Protein AF-A0A9E0VSE4-F1 (afdb_monomer_lite)

Sequence (169 aa):
TTTLLIGLISLAAGLIVGFVLARNLHPQARERKDLEDQLQKSQDQIKDYQQEVTEHFTKTSELINNLSHSYRDVHEHLATSAMRLTNPEISRQLIDAGFGRHENNSNLISGDTPEPPKDYAPKVPGGILSEEYGLNDETQTLDTAHLKVANDATEDTNDDEEDPTLKVS

pLDDT: mean 74.92, std 18.53, range [32.84, 97.0]

Structure (mmCIF, N/CA/C/O backbone):
data_AF-A0A9E0VSE4-F1
#
_entry.id   AF-A0A9E0VSE4-F1
#
loop_
_atom_site.group_PDB
_atom_site.id
_atom_site.type_symbol
_atom_site.label_atom_id
_atom_site.label_alt_id
_atom_site.label_comp_id
_atom_site.label_asym_id
_atom_site.label_entity_id
_atom_site.label_seq_id
_atom_site.pdbx_PDB_ins_code
_atom_site.Cartn_x
_atom_site.Cartn_y
_atom_site.Cartn_z
_atom_site.occupancy
_atom_site.B_iso_or_equiv
_atom_site.auth_seq_id
_atom_site.auth_comp_id
_atom_site.auth_asym_id
_atom_site.auth_atom_id
_atom_site.pdbx_PDB_model_num
ATOM 1 N N . THR A 1 1 ? 33.167 -10.230 -68.338 1.00 77.94 1 THR A N 1
ATOM 2 C CA . THR A 1 1 ? 34.086 -9.831 -67.246 1.00 77.94 1 THR A CA 1
ATOM 3 C C . THR A 1 1 ? 33.612 -8.568 -66.540 1.00 77.94 1 THR A C 1
ATOM 5 O O . THR A 1 1 ? 33.608 -8.549 -65.319 1.00 77.94 1 THR A O 1
ATOM 8 N N . THR A 1 2 ? 33.133 -7.551 -67.263 1.00 87.50 2 THR A N 1
ATOM 9 C CA . THR A 1 2 ? 32.565 -6.305 -66.700 1.00 87.50 2 THR A CA 1
ATOM 10 C C . THR A 1 2 ? 31.343 -6.518 -65.799 1.00 87.50 2 THR A C 1
ATOM 12 O O . THR A 1 2 ? 31.261 -5.927 -64.729 1.00 87.50 2 THR A O 1
ATOM 15 N N . THR A 1 3 ? 30.429 -7.417 -66.172 1.00 90.69 3 THR A N 1
ATOM 16 C CA . THR A 1 3 ? 29.247 -7.770 -65.362 1.00 90.69 3 THR A CA 1
ATOM 17 C C . THR A 1 3 ? 29.608 -8.389 -64.009 1.00 90.69 3 THR A C 1
ATOM 19 O O . THR A 1 3 ? 28.948 -8.111 -63.012 1.00 90.69 3 THR A O 1
ATOM 22 N N . LEU A 1 4 ? 30.692 -9.170 -63.953 1.00 89.25 4 LEU A N 1
ATOM 23 C CA . LEU A 1 4 ? 31.192 -9.782 -62.720 1.00 89.25 4 LEU A CA 1
ATOM 24 C C . LEU A 1 4 ? 31.792 -8.731 -61.773 1.00 89.25 4 LEU A C 1
ATOM 26 O O . LEU A 1 4 ? 31.556 -8.791 -60.570 1.00 89.25 4 LEU A O 1
ATOM 30 N N . LEU A 1 5 ? 32.490 -7.726 -62.315 1.00 90.62 5 LEU A N 1
ATOM 31 C CA . LEU A 1 5 ? 32.984 -6.580 -61.541 1.00 90.62 5 LEU A CA 1
ATOM 32 C C . LEU A 1 5 ? 31.843 -5.736 -60.959 1.00 90.62 5 LEU A C 1
ATOM 34 O O . LEU A 1 5 ? 31.884 -5.385 -59.784 1.00 90.62 5 LEU A O 1
ATOM 38 N N . ILE A 1 6 ? 30.807 -5.447 -61.752 1.00 92.81 6 ILE A N 1
ATOM 39 C CA . ILE A 1 6 ? 29.638 -4.674 -61.298 1.00 92.81 6 ILE A CA 1
ATOM 40 C C . ILE A 1 6 ? 28.896 -5.420 -60.181 1.00 92.81 6 ILE A C 1
ATOM 42 O O . ILE A 1 6 ? 28.555 -4.819 -59.163 1.00 92.81 6 ILE A O 1
ATOM 46 N N . GLY A 1 7 ? 28.713 -6.737 -60.332 1.00 93.06 7 GLY A N 1
ATOM 47 C CA . GLY A 1 7 ? 28.138 -7.581 -59.285 1.00 93.06 7 GLY A CA 1
ATOM 48 C C . GLY A 1 7 ? 28.945 -7.512 -57.987 1.00 93.06 7 GLY A C 1
ATOM 49 O O . GLY A 1 7 ? 28.376 -7.263 -56.927 1.00 93.06 7 GLY A O 1
ATOM 50 N N . LEU A 1 8 ? 30.274 -7.624 -58.071 1.00 94.06 8 LEU A N 1
ATOM 51 C CA . LEU A 1 8 ? 31.158 -7.560 -56.905 1.00 94.06 8 LEU A CA 1
ATOM 52 C C . LEU A 1 8 ? 31.087 -6.203 -56.180 1.00 94.06 8 LEU A C 1
ATOM 54 O O . LEU A 1 8 ? 31.038 -6.162 -54.952 1.00 94.06 8 LEU A O 1
ATOM 58 N N . ILE A 1 9 ? 31.027 -5.099 -56.931 1.00 94.19 9 ILE A N 1
ATOM 59 C CA . ILE A 1 9 ? 30.918 -3.742 -56.372 1.00 94.19 9 ILE A CA 1
ATOM 60 C C . ILE A 1 9 ? 29.555 -3.534 -55.704 1.00 94.19 9 ILE A C 1
ATOM 62 O O . ILE A 1 9 ? 29.491 -3.009 -54.594 1.00 94.19 9 ILE A O 1
ATOM 66 N N . SER A 1 10 ? 28.466 -3.982 -56.337 1.00 93.88 10 SER A N 1
ATOM 67 C CA . SER A 1 10 ? 27.122 -3.892 -55.753 1.00 93.88 10 SER A CA 1
ATOM 68 C C . SER A 1 10 ? 26.980 -4.726 -54.476 1.00 93.88 10 SER A C 1
ATOM 70 O O . SER A 1 10 ? 26.355 -4.272 -53.520 1.00 93.88 10 SER A O 1
ATOM 72 N N . LEU A 1 11 ? 27.621 -5.900 -54.418 1.00 94.88 11 LEU A N 1
ATOM 73 C CA . LEU A 1 11 ? 27.654 -6.751 -53.231 1.00 94.88 11 LEU A CA 1
ATOM 74 C C . LEU A 1 11 ? 28.414 -6.070 -52.089 1.00 94.88 11 LEU A C 1
ATOM 76 O O . LEU A 1 11 ? 27.926 -6.030 -50.962 1.00 94.88 11 LEU A O 1
ATOM 80 N N . ALA A 1 12 ? 29.585 -5.498 -52.383 1.00 95.50 12 ALA A N 1
ATOM 81 C CA . ALA A 1 12 ? 30.370 -4.763 -51.398 1.00 95.50 12 ALA A CA 1
ATOM 82 C C . ALA A 1 12 ? 29.600 -3.545 -50.863 1.00 95.50 12 ALA A C 1
ATOM 84 O O . ALA A 1 12 ? 29.504 -3.360 -49.651 1.00 95.50 12 ALA A O 1
ATOM 85 N N . ALA A 1 13 ? 28.984 -2.757 -51.749 1.00 95.50 13 ALA A N 1
ATOM 86 C CA . ALA A 1 13 ? 28.160 -1.615 -51.362 1.00 95.50 13 ALA A CA 1
ATOM 87 C C . ALA A 1 13 ? 26.939 -2.044 -50.528 1.00 95.50 13 ALA A C 1
ATOM 89 O O . ALA A 1 13 ? 26.662 -1.445 -49.490 1.00 95.50 13 ALA A O 1
ATOM 90 N N . GLY A 1 14 ? 26.251 -3.115 -50.930 1.00 96.00 14 GLY A N 1
ATOM 91 C CA . GLY A 1 14 ? 25.111 -3.670 -50.202 1.00 96.00 14 GLY A CA 1
ATOM 92 C C . GLY A 1 14 ? 25.479 -4.174 -48.806 1.00 96.00 14 GLY A C 1
ATOM 93 O O . GLY A 1 14 ? 24.738 -3.921 -47.861 1.00 96.00 14 GLY A O 1
ATOM 94 N N . LEU A 1 15 ? 26.639 -4.820 -48.644 1.00 95.81 15 LEU A N 1
ATOM 95 C CA . LEU A 1 15 ? 27.131 -5.255 -47.332 1.00 95.81 15 LEU A CA 1
ATOM 96 C C . LEU A 1 15 ? 27.475 -4.077 -46.423 1.00 95.81 15 LEU A C 1
ATOM 98 O O . LEU A 1 15 ? 27.139 -4.113 -45.243 1.00 95.81 15 LEU A O 1
ATOM 102 N N . ILE A 1 16 ? 28.100 -3.026 -46.957 1.00 95.50 16 ILE A N 1
ATOM 103 C CA . ILE A 1 16 ? 28.427 -1.824 -46.180 1.00 95.50 16 ILE A CA 1
ATOM 104 C C . ILE A 1 16 ? 27.141 -1.147 -45.700 1.00 95.50 16 ILE A C 1
ATOM 106 O O . ILE A 1 16 ? 26.986 -0.890 -44.507 1.00 95.50 16 ILE A O 1
ATOM 110 N N . VAL A 1 17 ? 26.191 -0.910 -46.607 1.00 95.19 17 VAL A N 1
ATOM 111 C CA . VAL A 1 17 ? 24.906 -0.280 -46.271 1.00 95.19 17 VAL A CA 1
ATOM 112 C C . VAL A 1 17 ? 24.113 -1.159 -45.302 1.00 95.19 17 VAL A C 1
ATOM 114 O O . VAL A 1 17 ? 23.656 -0.677 -44.268 1.00 95.19 17 VAL A O 1
ATOM 117 N N . GLY A 1 18 ? 24.008 -2.460 -45.578 1.00 94.12 18 GLY A N 1
ATOM 118 C CA . GLY A 1 18 ? 23.321 -3.416 -44.712 1.00 94.12 18 GLY A CA 1
ATOM 119 C C . GLY A 1 18 ? 23.924 -3.483 -43.308 1.00 94.12 18 GLY A C 1
ATOM 120 O O . GLY A 1 18 ? 23.184 -3.481 -42.326 1.00 94.12 18 GLY A O 1
ATOM 121 N N . PHE A 1 19 ? 25.254 -3.463 -43.191 1.00 93.94 19 PHE A N 1
ATOM 122 C CA . PHE A 1 19 ? 25.946 -3.458 -41.902 1.00 93.94 19 PHE A CA 1
ATOM 123 C C . PHE A 1 19 ? 25.704 -2.163 -41.117 1.00 93.94 19 PHE A C 1
ATOM 125 O O . PHE A 1 19 ? 25.434 -2.216 -39.918 1.00 93.94 19 PHE A O 1
ATOM 132 N N . VAL A 1 20 ? 25.740 -1.002 -41.781 1.00 92.75 20 VAL A N 1
ATOM 133 C CA . VAL A 1 20 ? 25.471 0.300 -41.145 1.00 92.75 20 VAL A CA 1
ATOM 134 C C . VAL A 1 20 ? 24.027 0.390 -40.643 1.00 92.75 20 VAL A C 1
ATOM 136 O O . VAL A 1 20 ? 23.799 0.861 -39.526 1.00 92.75 20 VAL A O 1
ATOM 139 N N . LEU A 1 21 ? 23.053 -0.097 -41.421 1.00 90.69 21 LEU A N 1
ATOM 140 C CA . LEU A 1 21 ? 21.653 -0.155 -40.991 1.00 90.69 21 LEU A CA 1
ATOM 141 C C . LEU A 1 21 ? 21.472 -1.134 -39.821 1.00 90.69 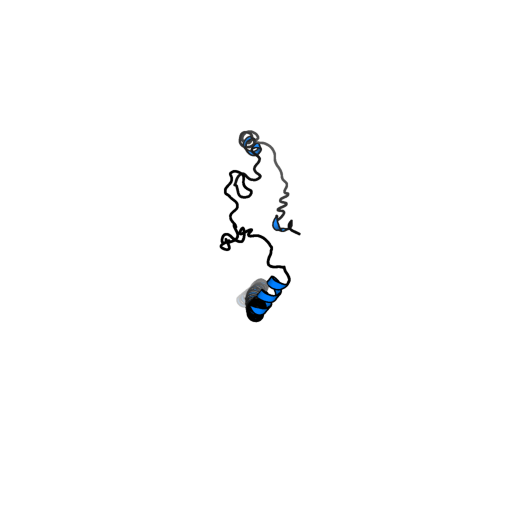21 LEU A C 1
ATOM 143 O O . LEU A 1 21 ? 20.883 -0.770 -38.807 1.00 90.69 21 LEU A O 1
ATOM 147 N N . ALA A 1 22 ? 22.031 -2.344 -39.908 1.00 87.31 22 ALA A N 1
ATOM 148 C CA . ALA A 1 22 ? 21.933 -3.340 -38.839 1.00 87.31 22 ALA A CA 1
ATOM 149 C C . ALA A 1 22 ? 22.560 -2.846 -37.523 1.00 87.31 22 ALA A C 1
ATOM 151 O O . ALA A 1 22 ? 22.008 -3.065 -36.443 1.00 87.31 22 ALA A O 1
ATOM 152 N N . ARG A 1 23 ? 23.688 -2.128 -37.606 1.00 85.06 23 ARG A N 1
ATOM 153 C CA . ARG A 1 23 ? 24.353 -1.524 -36.447 1.00 85.06 23 ARG A CA 1
ATOM 154 C C . ARG A 1 23 ? 23.490 -0.450 -35.780 1.00 85.06 23 ARG A C 1
ATOM 156 O O . ARG A 1 23 ? 23.489 -0.391 -34.553 1.00 85.06 23 ARG A O 1
ATOM 163 N N . ASN A 1 24 ? 22.767 0.353 -36.565 1.00 80.94 24 ASN A N 1
ATOM 164 C CA . ASN A 1 24 ? 21.873 1.402 -36.063 1.00 80.94 24 ASN A CA 1
ATOM 165 C C . ASN A 1 24 ? 20.545 0.868 -35.503 1.00 80.94 24 ASN A C 1
ATOM 167 O O . ASN A 1 24 ? 19.998 1.478 -34.594 1.00 80.94 24 ASN A O 1
ATOM 171 N N . LEU A 1 25 ? 20.036 -0.272 -35.984 1.00 79.50 25 LEU A N 1
ATOM 172 C CA . LEU A 1 25 ? 18.808 -0.882 -35.446 1.00 79.50 25 LEU A CA 1
ATOM 173 C C . LEU A 1 25 ? 19.044 -1.692 -34.157 1.00 79.50 25 LEU A C 1
ATOM 175 O O . LEU A 1 25 ? 18.128 -1.877 -33.360 1.00 79.50 25 LEU A O 1
ATOM 179 N N . HIS A 1 26 ? 20.267 -2.169 -33.916 1.00 75.81 26 HIS A N 1
ATOM 180 C CA . HIS A 1 26 ? 20.612 -2.920 -32.706 1.00 75.81 26 HIS A CA 1
ATOM 181 C C . HIS A 1 26 ? 20.356 -2.184 -31.363 1.00 75.81 26 HIS A C 1
ATOM 183 O O . HIS A 1 26 ? 19.905 -2.844 -30.425 1.00 75.81 26 HIS A O 1
ATOM 189 N N . PRO A 1 27 ? 20.605 -0.863 -31.208 1.00 72.19 27 PRO A N 1
ATOM 190 C CA . PRO A 1 27 ? 20.249 -0.139 -29.981 1.00 72.19 27 PRO A CA 1
ATOM 191 C C . PRO A 1 27 ? 18.734 -0.058 -29.727 1.00 72.19 27 PRO A C 1
ATOM 193 O O . PRO A 1 27 ? 18.325 -0.157 -28.575 1.00 72.19 27 PRO A O 1
ATOM 196 N N . GLN A 1 28 ? 17.891 -0.007 -30.766 1.00 69.25 28 GLN A N 1
ATOM 197 C CA . GLN A 1 28 ? 16.426 0.024 -30.602 1.00 69.25 28 GLN A CA 1
ATOM 198 C C . GLN A 1 28 ? 15.864 -1.235 -29.924 1.00 69.25 28 GLN A C 1
ATOM 200 O O . GLN A 1 28 ? 14.857 -1.171 -29.221 1.00 69.25 28 GLN A O 1
ATOM 205 N N . ALA A 1 29 ? 16.504 -2.392 -30.112 1.00 69.50 29 ALA A N 1
ATOM 206 C CA . ALA A 1 29 ? 16.102 -3.621 -29.430 1.00 69.50 29 ALA A CA 1
ATOM 207 C C . ALA A 1 29 ? 16.402 -3.581 -27.920 1.00 69.50 29 ALA A C 1
ATOM 209 O O . ALA A 1 29 ? 15.706 -4.233 -27.146 1.00 69.50 29 ALA A O 1
ATOM 210 N N . ARG A 1 30 ? 17.416 -2.812 -27.497 1.00 73.50 30 ARG A N 1
ATOM 211 C CA . ARG A 1 30 ? 17.740 -2.609 -26.077 1.00 73.50 30 ARG A CA 1
ATOM 212 C C . ARG A 1 30 ? 16.746 -1.662 -25.419 1.00 73.50 30 ARG A C 1
ATOM 214 O O . ARG A 1 30 ? 16.204 -2.012 -24.385 1.00 73.50 30 ARG A O 1
ATOM 221 N N . GLU A 1 31 ? 16.423 -0.548 -26.072 1.00 78.06 31 GLU A N 1
ATOM 222 C CA . GLU A 1 31 ? 15.431 0.409 -25.559 1.00 78.06 31 GLU A CA 1
ATOM 223 C C . GLU A 1 31 ? 14.048 -0.226 -25.369 1.00 78.06 31 GLU A C 1
ATOM 225 O O . GLU A 1 31 ? 13.380 0.019 -24.369 1.00 78.06 31 GLU A O 1
ATOM 230 N N . ARG A 1 32 ? 13.619 -1.092 -26.298 1.00 78.00 32 ARG A N 1
ATOM 231 C CA . ARG A 1 32 ? 12.357 -1.832 -26.144 1.00 78.00 32 ARG A CA 1
ATOM 232 C C . ARG A 1 32 ? 12.377 -2.778 -24.950 1.00 78.00 32 ARG A C 1
ATOM 234 O O . ARG A 1 32 ? 11.368 -2.879 -24.262 1.00 78.00 32 ARG A O 1
ATOM 241 N N . LYS A 1 33 ? 13.511 -3.436 -24.708 1.00 81.69 33 LYS A N 1
ATOM 242 C CA . LYS A 1 33 ? 13.683 -4.319 -23.556 1.00 81.69 33 LYS A CA 1
ATOM 243 C C . LYS A 1 33 ? 13.675 -3.531 -22.246 1.00 81.69 33 LYS A C 1
ATOM 245 O O . LYS A 1 33 ? 12.991 -3.931 -21.319 1.00 81.69 33 LYS A O 1
ATOM 250 N N . ASP A 1 34 ? 14.352 -2.386 -22.196 1.00 82.19 34 ASP A N 1
ATOM 251 C CA . ASP A 1 34 ? 14.349 -1.522 -21.011 1.00 82.19 34 ASP A CA 1
ATOM 252 C C . ASP A 1 34 ? 12.944 -0.973 -20.718 1.00 82.19 34 ASP A C 1
ATOM 254 O O . ASP A 1 34 ? 12.570 -0.794 -19.560 1.00 82.19 34 ASP A O 1
ATOM 258 N N . LEU A 1 35 ? 12.145 -0.696 -21.753 1.00 83.88 35 LEU A N 1
ATOM 259 C CA . LEU A 1 35 ? 10.760 -0.253 -21.591 1.00 83.88 35 LEU A CA 1
ATOM 260 C C . LEU A 1 35 ? 9.840 -1.388 -21.108 1.00 83.88 35 LEU A C 1
ATOM 262 O O . LEU A 1 35 ? 8.980 -1.162 -20.259 1.00 83.88 35 LEU A O 1
ATOM 266 N N . GLU A 1 36 ? 10.039 -2.606 -21.616 1.00 84.50 36 GLU A N 1
ATOM 267 C CA . GLU A 1 36 ? 9.352 -3.816 -21.150 1.00 84.50 36 GLU A CA 1
ATOM 268 C C . GLU A 1 36 ? 9.707 -4.132 -19.688 1.00 84.50 36 GLU A C 1
ATOM 270 O O . GLU A 1 36 ? 8.810 -4.338 -18.870 1.00 84.50 36 GLU A O 1
ATOM 275 N N . ASP A 1 37 ? 10.990 -4.048 -19.328 1.00 89.06 37 ASP A N 1
ATOM 276 C CA . ASP A 1 37 ? 11.478 -4.242 -17.959 1.00 89.06 37 ASP A CA 1
ATOM 277 C C . ASP A 1 37 ? 10.905 -3.177 -17.003 1.00 89.06 37 ASP A C 1
ATOM 279 O O . ASP A 1 37 ? 10.525 -3.491 -15.873 1.00 89.06 37 ASP A O 1
ATOM 283 N N . GLN A 1 38 ? 10.785 -1.918 -17.444 1.00 86.62 38 GLN A N 1
ATOM 284 C CA . GLN A 1 38 ? 10.148 -0.852 -16.659 1.00 86.62 38 GLN A CA 1
ATOM 285 C C . GLN A 1 38 ? 8.661 -1.116 -16.416 1.00 86.62 38 GLN A C 1
ATOM 287 O O . GLN A 1 38 ? 8.181 -0.947 -15.292 1.00 86.62 38 GLN A O 1
ATOM 292 N N . LEU A 1 39 ? 7.938 -1.550 -17.451 1.00 90.88 39 LEU A N 1
ATOM 293 C CA . LEU A 1 39 ? 6.522 -1.883 -17.336 1.00 90.88 39 LEU A CA 1
ATOM 294 C C . LEU A 1 39 ? 6.322 -3.059 -16.379 1.00 90.88 39 LEU A C 1
ATOM 296 O O . LEU A 1 39 ? 5.467 -2.997 -15.495 1.00 90.88 39 LEU A O 1
ATOM 300 N N . GLN A 1 40 ? 7.154 -4.093 -16.501 1.00 91.62 40 GLN A N 1
ATOM 301 C CA . GLN A 1 40 ? 7.103 -5.247 -15.617 1.00 91.62 40 GLN A CA 1
ATOM 302 C C . GLN A 1 40 ? 7.427 -4.870 -14.168 1.00 91.62 40 GLN A C 1
ATOM 304 O O . GLN A 1 40 ? 6.683 -5.237 -13.261 1.00 91.62 40 GLN A O 1
ATOM 309 N N . LYS A 1 41 ? 8.458 -4.048 -13.945 1.00 90.69 41 LYS A N 1
ATOM 310 C CA . LYS A 1 41 ? 8.803 -3.546 -12.611 1.00 90.69 41 LYS A CA 1
ATOM 311 C C . LYS A 1 41 ? 7.653 -2.763 -11.974 1.00 90.69 41 LYS A C 1
ATOM 313 O O . LYS A 1 41 ? 7.372 -2.957 -10.797 1.00 90.69 41 LYS A O 1
ATOM 318 N N . SER A 1 42 ? 6.979 -1.901 -12.735 1.00 90.19 42 SER A N 1
ATOM 319 C CA . SER A 1 42 ? 5.817 -1.155 -12.235 1.00 90.19 42 SER A CA 1
ATOM 320 C C . SER A 1 42 ? 4.648 -2.083 -11.898 1.00 90.19 42 SER A C 1
ATOM 322 O O . SER A 1 42 ? 4.015 -1.939 -10.852 1.00 90.19 42 SER A O 1
ATOM 324 N N . GLN A 1 43 ? 4.391 -3.080 -12.746 1.00 91.44 43 GLN A N 1
ATOM 325 C CA . GLN A 1 43 ? 3.356 -4.078 -12.498 1.00 91.44 43 GLN A CA 1
ATOM 326 C C . GLN A 1 43 ? 3.627 -4.863 -11.208 1.00 91.44 43 GLN A C 1
ATOM 328 O O . GLN A 1 43 ? 2.696 -5.120 -10.446 1.00 91.44 43 GLN A O 1
ATOM 333 N N . ASP A 1 44 ? 4.882 -5.231 -10.961 1.00 93.19 44 ASP A N 1
ATOM 334 C CA . ASP A 1 44 ? 5.274 -5.975 -9.767 1.00 93.19 44 ASP A CA 1
ATOM 335 C C . ASP A 1 44 ? 5.189 -5.105 -8.506 1.00 93.19 44 ASP A C 1
ATOM 337 O O . ASP A 1 44 ? 4.622 -5.549 -7.514 1.00 93.19 44 ASP A O 1
ATOM 341 N N . GLN A 1 45 ? 5.572 -3.825 -8.575 1.00 92.75 45 GLN A N 1
ATOM 342 C CA . GLN A 1 45 ? 5.367 -2.871 -7.473 1.00 92.75 45 GLN A CA 1
ATOM 343 C C . GLN A 1 45 ? 3.894 -2.743 -7.063 1.00 92.75 45 GLN A C 1
ATOM 345 O O . GLN A 1 45 ? 3.583 -2.667 -5.876 1.00 92.75 45 GLN A O 1
ATOM 350 N N . ILE A 1 46 ? 2.972 -2.733 -8.032 1.00 94.50 46 ILE A N 1
ATOM 351 C CA . ILE A 1 46 ? 1.533 -2.682 -7.742 1.00 94.50 46 ILE A CA 1
ATOM 352 C C . ILE A 1 46 ? 1.079 -3.958 -7.026 1.00 94.50 46 ILE A C 1
ATOM 354 O O . ILE A 1 46 ? 0.279 -3.876 -6.095 1.00 94.50 46 ILE A O 1
ATOM 358 N N . LYS A 1 47 ? 1.572 -5.130 -7.441 1.00 94.00 47 LYS A N 1
ATOM 359 C CA . LYS A 1 47 ? 1.234 -6.401 -6.781 1.00 94.00 47 LYS A CA 1
ATOM 360 C C . LYS A 1 47 ? 1.772 -6.445 -5.355 1.00 94.00 47 LYS A C 1
ATOM 362 O O . LYS A 1 47 ? 1.028 -6.821 -4.454 1.00 94.00 47 LYS A O 1
ATOM 367 N N . ASP A 1 48 ? 3.017 -6.026 -5.155 1.00 94.62 48 ASP A N 1
ATOM 368 C CA . ASP A 1 48 ? 3.648 -5.985 -3.836 1.00 94.62 48 ASP A CA 1
ATOM 369 C C . ASP A 1 48 ? 2.868 -5.061 -2.896 1.00 94.62 48 ASP A C 1
ATOM 371 O O . ASP A 1 48 ? 2.507 -5.460 -1.790 1.00 94.62 48 ASP A O 1
ATOM 375 N N . TYR A 1 49 ? 2.493 -3.870 -3.374 1.00 94.62 49 TYR A N 1
ATOM 376 C CA . TYR A 1 49 ? 1.652 -2.943 -2.620 1.00 94.62 49 TYR A CA 1
ATOM 377 C C . TYR A 1 49 ? 0.281 -3.546 -2.273 1.00 94.62 49 TYR A C 1
ATOM 379 O O . TYR A 1 49 ? -0.179 -3.455 -1.136 1.00 94.62 49 TYR A O 1
ATOM 387 N N . GLN A 1 50 ? -0.381 -4.204 -3.231 1.00 95.00 50 GLN A N 1
ATOM 388 C CA . GLN A 1 50 ? -1.661 -4.879 -2.983 1.00 95.00 50 GLN A CA 1
ATOM 389 C C . GLN A 1 50 ? -1.536 -5.985 -1.925 1.00 95.00 50 GLN A C 1
ATOM 391 O O . GLN A 1 50 ? -2.437 -6.154 -1.095 1.00 95.00 50 GLN A O 1
ATOM 396 N N . GLN A 1 51 ? -0.427 -6.725 -1.933 1.00 95.25 51 GLN A N 1
ATOM 397 C CA . GLN A 1 51 ? -0.142 -7.750 -0.936 1.00 95.25 51 GLN A CA 1
ATOM 398 C C . GLN A 1 51 ? 0.096 -7.134 0.447 1.00 95.25 51 GLN A C 1
ATOM 400 O O . GLN A 1 51 ? -0.520 -7.580 1.415 1.00 95.25 51 GLN A O 1
ATOM 405 N N . GLU A 1 52 ? 0.917 -6.087 0.538 1.00 95.56 52 GLU A N 1
ATOM 406 C CA . GLU A 1 52 ? 1.208 -5.379 1.789 1.00 95.56 52 GLU A CA 1
ATOM 407 C C . GLU A 1 52 ? -0.067 -4.806 2.424 1.00 95.56 52 GLU A C 1
ATOM 409 O O . GLU A 1 52 ? -0.320 -4.998 3.615 1.00 95.56 52 GLU A O 1
ATOM 414 N N . VAL A 1 53 ? -0.930 -4.178 1.619 1.00 96.31 53 VAL A N 1
ATOM 415 C CA . VAL A 1 53 ? -2.228 -3.667 2.080 1.00 96.31 53 VAL A CA 1
ATOM 416 C C . VAL A 1 53 ? -3.100 -4.804 2.615 1.00 96.31 53 VAL A C 1
ATOM 418 O O . VAL A 1 53 ? -3.696 -4.679 3.686 1.00 96.31 53 VAL A O 1
ATOM 421 N N . THR A 1 54 ? -3.152 -5.938 1.913 1.00 95.50 54 THR A N 1
ATOM 422 C CA . THR A 1 54 ? -3.937 -7.107 2.342 1.00 95.50 54 THR A CA 1
ATOM 423 C C . THR A 1 54 ? -3.431 -7.672 3.673 1.00 95.50 54 THR A C 1
ATOM 425 O O . THR A 1 54 ? -4.229 -8.000 4.558 1.00 95.50 54 THR A O 1
ATOM 428 N N . GLU A 1 55 ? -2.114 -7.746 3.855 1.00 96.44 55 GLU A N 1
ATOM 429 C CA . GLU A 1 55 ? -1.493 -8.181 5.107 1.00 96.44 55 GLU A CA 1
ATOM 430 C C . GLU A 1 55 ? -1.809 -7.209 6.254 1.00 96.44 55 GLU A C 1
ATOM 432 O O . GLU A 1 55 ? -2.254 -7.634 7.327 1.00 96.44 55 GLU A O 1
ATOM 437 N N . HIS A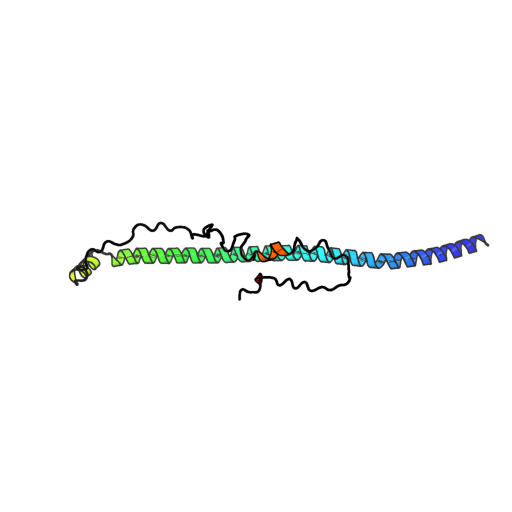 1 56 ? -1.691 -5.899 6.010 1.00 96.75 56 HIS A N 1
ATOM 438 C CA . HIS A 1 56 ? -2.045 -4.860 6.976 1.00 96.75 56 HIS A CA 1
ATOM 439 C C . HIS A 1 56 ? -3.514 -4.929 7.400 1.00 96.75 56 HIS A C 1
ATOM 441 O O . HIS A 1 56 ? -3.808 -4.841 8.596 1.00 96.75 56 HIS A O 1
ATOM 447 N N . PHE A 1 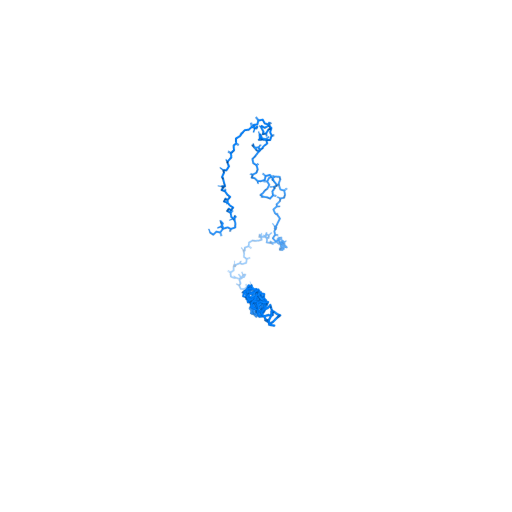57 ? -4.446 -5.124 6.463 1.00 96.62 57 PHE A N 1
ATOM 448 C CA . PHE A 1 57 ? -5.868 -5.273 6.782 1.00 96.62 57 PHE A CA 1
ATOM 449 C C . PHE A 1 57 ? -6.159 -6.556 7.560 1.00 96.62 57 PHE A C 1
ATOM 451 O O . PHE A 1 57 ? -6.977 -6.536 8.483 1.00 96.62 57 PHE A O 1
ATOM 458 N N . THR A 1 58 ? -5.467 -7.651 7.246 1.00 96.50 58 THR A N 1
ATOM 459 C CA . THR A 1 58 ? -5.596 -8.916 7.982 1.00 96.50 58 THR A CA 1
ATOM 460 C C . THR A 1 58 ? -5.156 -8.738 9.433 1.00 96.50 58 THR A C 1
ATOM 462 O O . THR A 1 58 ? -5.926 -9.007 10.357 1.00 96.50 58 THR A O 1
ATOM 465 N N . LYS A 1 59 ? -3.959 -8.180 9.641 1.00 96.50 59 LYS A N 1
ATOM 466 C CA . LYS A 1 59 ? -3.416 -7.894 10.972 1.00 96.50 59 LYS A CA 1
ATOM 467 C C . LYS A 1 59 ? -4.291 -6.907 11.745 1.00 96.50 59 LYS A C 1
ATOM 469 O O . LYS A 1 59 ? -4.584 -7.114 12.918 1.00 96.50 59 LYS A O 1
ATOM 474 N N . THR A 1 60 ? -4.759 -5.849 11.088 1.00 95.69 60 THR A N 1
ATOM 475 C CA . THR A 1 60 ? -5.645 -4.855 11.713 1.00 95.69 60 THR A CA 1
ATOM 476 C C . THR A 1 60 ? -6.975 -5.474 12.136 1.00 95.69 60 THR A C 1
ATOM 478 O O . THR A 1 60 ? -7.448 -5.198 13.235 1.00 95.69 60 THR A O 1
ATOM 481 N N . SER A 1 61 ? -7.550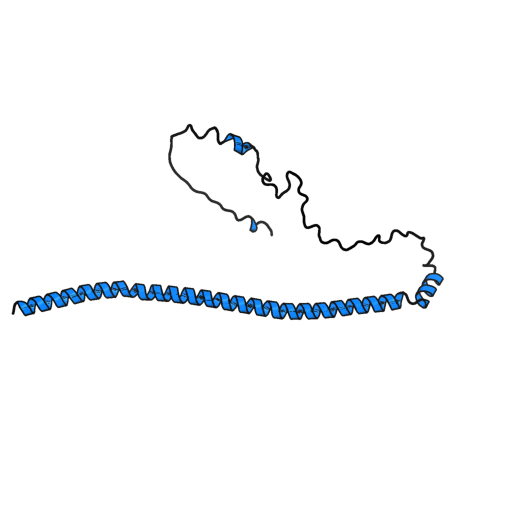 -6.365 11.323 1.00 96.31 61 SER A N 1
ATOM 482 C CA . SER A 1 61 ? -8.783 -7.086 11.667 1.00 96.31 61 SER A CA 1
ATOM 483 C C . SER A 1 61 ? -8.604 -7.967 12.907 1.00 96.31 61 SER A C 1
ATOM 485 O O . SER A 1 61 ? -9.475 -7.996 13.776 1.00 96.31 61 SER A O 1
ATOM 487 N N . GLU A 1 62 ? -7.454 -8.632 13.034 1.00 95.38 62 GLU A N 1
ATOM 488 C CA . GLU A 1 62 ? -7.105 -9.413 14.224 1.00 95.38 62 GLU A CA 1
ATOM 489 C C . GLU A 1 62 ? -6.983 -8.524 15.475 1.00 95.38 62 GLU A C 1
ATOM 491 O O . GLU A 1 62 ? -7.569 -8.822 16.519 1.00 95.38 62 GLU A O 1
ATOM 496 N N . LEU A 1 63 ? -6.287 -7.388 15.365 1.00 97.00 63 LEU A N 1
ATOM 497 C CA . LEU A 1 63 ? -6.152 -6.420 16.458 1.00 97.00 63 LEU A CA 1
ATOM 498 C C . LEU A 1 63 ? -7.509 -5.836 16.879 1.00 97.00 63 LEU A C 1
ATOM 500 O O . LEU A 1 63 ? -7.794 -5.755 18.074 1.00 97.00 63 LEU A O 1
ATOM 504 N N . ILE A 1 64 ? -8.364 -5.468 15.921 1.00 96.44 64 ILE A N 1
ATOM 505 C CA . ILE A 1 64 ? -9.716 -4.957 16.189 1.00 96.44 64 ILE A CA 1
ATOM 506 C C . ILE A 1 64 ? -10.563 -6.016 16.898 1.00 96.44 64 ILE A C 1
ATOM 508 O O . ILE A 1 64 ? -11.306 -5.687 17.824 1.00 96.44 64 ILE A O 1
ATOM 512 N N . ASN A 1 65 ? -10.441 -7.287 16.517 1.00 95.12 65 ASN A N 1
ATOM 513 C CA . ASN A 1 65 ? -11.146 -8.368 17.195 1.00 95.12 65 ASN A CA 1
ATOM 514 C C . ASN A 1 65 ? -10.707 -8.501 18.666 1.00 95.12 65 ASN A C 1
ATOM 516 O O . ASN A 1 65 ? -11.553 -8.571 19.559 1.00 95.12 65 ASN A O 1
ATOM 520 N N . ASN A 1 66 ? -9.398 -8.443 18.931 1.00 95.88 66 ASN A N 1
ATOM 521 C CA . ASN A 1 66 ? -8.854 -8.457 20.294 1.00 95.88 66 ASN A CA 1
ATOM 522 C C . ASN A 1 66 ? -9.309 -7.240 21.118 1.00 95.88 66 ASN A C 1
ATOM 524 O O . ASN A 1 66 ? -9.677 -7.369 22.290 1.00 95.88 66 ASN A O 1
ATOM 528 N N . LEU A 1 67 ? -9.349 -6.058 20.499 1.00 96.06 67 LEU A N 1
ATOM 529 C CA . LEU A 1 67 ? -9.884 -4.850 21.124 1.00 96.06 67 LEU A CA 1
ATOM 530 C C . LEU A 1 67 ? -11.376 -4.997 21.446 1.00 96.06 67 LEU A C 1
ATOM 532 O O . LEU A 1 67 ? -11.803 -4.648 22.543 1.00 96.06 67 LEU A O 1
ATOM 536 N N . SER A 1 68 ? -12.169 -5.544 20.522 1.00 94.88 68 SER A N 1
ATOM 537 C CA . SER A 1 68 ? -13.600 -5.789 20.722 1.00 94.88 68 SER A CA 1
ATOM 538 C C . SER A 1 68 ? -13.855 -6.745 21.889 1.00 94.88 68 SER A C 1
ATOM 540 O O . SER A 1 68 ? -14.789 -6.531 22.662 1.00 94.88 68 SER A O 1
ATOM 542 N N . HIS A 1 69 ? -13.020 -7.776 22.049 1.00 95.50 69 HIS A N 1
ATOM 543 C CA . HIS A 1 69 ? -13.072 -8.661 23.212 1.00 95.50 69 HIS A CA 1
ATOM 544 C C . HIS A 1 69 ? -12.787 -7.891 24.506 1.00 95.50 69 HIS A C 1
ATOM 546 O O . HIS A 1 69 ? -13.603 -7.894 25.422 1.00 95.50 69 HIS A O 1
ATOM 552 N N . SER A 1 70 ? -11.684 -7.142 24.532 1.00 95.38 70 SER A N 1
ATOM 553 C CA . SER A 1 70 ? -11.274 -6.353 25.701 1.00 95.38 70 SER A CA 1
ATOM 554 C C . SER A 1 70 ? -12.328 -5.309 26.094 1.00 95.38 70 SER A C 1
ATOM 556 O O . SER A 1 70 ? -12.585 -5.087 27.273 1.00 95.38 70 SER A O 1
ATOM 558 N N . TYR A 1 71 ? -12.988 -4.689 25.112 1.00 95.75 71 TYR A N 1
ATOM 559 C CA . TYR A 1 71 ? -14.095 -3.761 25.339 1.00 95.75 71 TYR A CA 1
ATOM 560 C C . TYR A 1 71 ? -15.288 -4.440 26.024 1.00 95.75 71 TYR A C 1
ATOM 562 O O . TYR A 1 71 ? -15.842 -3.888 26.977 1.00 95.75 71 TYR A O 1
ATOM 570 N N . ARG A 1 72 ? -15.668 -5.646 25.574 1.00 96.06 72 ARG A N 1
ATOM 571 C CA . ARG A 1 72 ? -16.731 -6.430 26.223 1.00 96.06 72 ARG A CA 1
ATOM 572 C C . ARG A 1 72 ? -16.361 -6.778 27.661 1.00 96.06 72 ARG A C 1
ATOM 574 O O . ARG A 1 72 ? -17.197 -6.592 28.537 1.00 96.06 72 ARG A O 1
ATOM 581 N N . ASP A 1 73 ? -15.123 -7.198 27.908 1.00 94.88 73 ASP A N 1
ATOM 582 C CA . ASP A 1 73 ? -14.647 -7.544 29.253 1.00 94.88 73 ASP A CA 1
ATOM 583 C C . ASP A 1 73 ? -14.714 -6.344 30.206 1.00 94.88 73 ASP A C 1
ATOM 585 O O . ASP A 1 73 ? -15.198 -6.458 31.333 1.00 94.88 73 ASP A O 1
ATOM 589 N N . VAL A 1 74 ? -14.281 -5.165 29.744 1.00 95.44 74 VAL A N 1
ATOM 590 C CA . VAL A 1 74 ? -14.392 -3.918 30.515 1.00 95.44 74 VAL A CA 1
ATOM 591 C C . VAL A 1 74 ? -15.855 -3.605 30.815 1.00 95.44 74 VAL A C 1
ATOM 593 O O . VAL A 1 74 ? -16.192 -3.276 31.952 1.00 95.44 74 VAL A O 1
ATOM 596 N N . HIS A 1 75 ? -16.739 -3.734 29.827 1.00 95.50 75 HIS A N 1
ATOM 597 C CA . HIS A 1 75 ? -18.157 -3.445 30.004 1.00 95.50 75 HIS A CA 1
ATOM 598 C C . HIS A 1 75 ? -18.842 -4.424 30.976 1.00 95.50 75 HIS A C 1
ATOM 600 O O . HIS A 1 75 ? -19.597 -3.998 31.850 1.00 95.50 75 HIS A O 1
ATOM 606 N N . GLU A 1 76 ? -18.544 -5.721 30.878 1.00 94.19 76 GLU A N 1
ATOM 607 C CA . GLU A 1 76 ? -19.019 -6.762 31.800 1.00 94.19 76 GLU A CA 1
ATOM 608 C C . GLU A 1 76 ? -18.521 -6.498 33.229 1.00 94.19 76 GLU A C 1
ATOM 610 O O . GLU A 1 76 ? -19.287 -6.556 34.196 1.00 94.19 76 GLU A O 1
ATOM 615 N N . HIS A 1 77 ? -17.243 -6.131 33.373 1.00 93.06 77 HIS A N 1
ATOM 616 C CA . HIS A 1 77 ? -16.653 -5.789 34.662 1.00 93.06 77 HIS A CA 1
ATOM 617 C C . HIS A 1 77 ? -17.314 -4.548 35.274 1.00 93.06 77 HIS A C 1
ATOM 619 O O . HIS A 1 77 ? -17.566 -4.515 36.483 1.00 93.06 77 HIS A O 1
ATOM 625 N N . LEU A 1 78 ? -17.615 -3.527 34.468 1.00 93.81 78 LEU A N 1
ATOM 626 C CA . LEU A 1 78 ? -18.330 -2.333 34.918 1.00 93.81 78 LEU A CA 1
ATOM 627 C C . LEU A 1 78 ? -19.757 -2.667 35.359 1.00 93.81 78 LEU A C 1
ATOM 629 O O . LEU A 1 78 ? -20.152 -2.254 36.448 1.00 93.81 78 LEU A O 1
ATOM 633 N N . ALA A 1 79 ? -20.498 -3.460 34.582 1.00 89.56 79 ALA A N 1
ATOM 634 C CA . ALA A 1 79 ? -21.849 -3.893 34.938 1.00 89.56 79 ALA A CA 1
ATOM 635 C C . ALA A 1 79 ? -21.860 -4.707 36.243 1.00 89.56 79 ALA A C 1
ATOM 637 O O . ALA A 1 79 ? -22.634 -4.422 37.160 1.00 89.56 79 ALA A O 1
ATOM 638 N N . THR A 1 80 ? -20.938 -5.665 36.369 1.00 89.50 80 THR A N 1
ATOM 639 C CA . THR A 1 80 ? -20.759 -6.475 37.581 1.00 89.50 80 THR A CA 1
ATOM 640 C C . THR A 1 80 ? -20.376 -5.611 38.783 1.00 89.50 80 THR A C 1
ATOM 642 O O . THR A 1 80 ? -20.918 -5.779 39.875 1.00 89.50 80 THR A O 1
ATOM 645 N N . SER A 1 81 ? -19.459 -4.657 38.598 1.00 86.62 81 SER A N 1
ATOM 646 C CA . SER A 1 81 ? -19.010 -3.752 39.661 1.00 86.62 81 SER A CA 1
ATOM 647 C C . SER A 1 81 ? -20.117 -2.812 40.112 1.00 86.62 81 SER A C 1
ATOM 649 O O . SER A 1 81 ? -20.284 -2.631 41.316 1.00 86.62 81 SER A O 1
ATOM 651 N N . ALA A 1 82 ? -20.884 -2.257 39.170 1.00 87.19 82 ALA A N 1
ATOM 652 C CA . ALA A 1 82 ? -22.046 -1.432 39.458 1.00 87.19 82 ALA A CA 1
ATOM 653 C C . ALA A 1 82 ? -23.050 -2.226 40.295 1.00 87.19 82 ALA A C 1
ATOM 655 O O . ALA A 1 82 ? -23.360 -1.806 41.402 1.00 87.19 82 ALA A O 1
ATOM 656 N N . MET A 1 83 ? -23.445 -3.423 39.849 1.00 83.88 83 MET A N 1
ATOM 657 C CA . MET A 1 83 ? -24.389 -4.267 40.586 1.00 83.88 83 MET A CA 1
ATOM 658 C C . MET A 1 83 ? -23.872 -4.676 41.973 1.00 83.88 83 MET A C 1
ATOM 66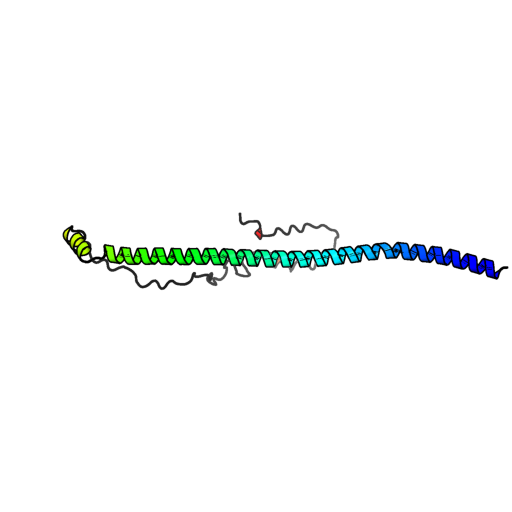0 O O . MET A 1 83 ? -24.641 -4.724 42.934 1.00 83.88 83 MET A O 1
ATOM 664 N N . ARG A 1 84 ? -22.561 -4.922 42.108 1.00 81.19 84 ARG A N 1
ATOM 665 C CA . ARG A 1 84 ? -21.933 -5.202 43.405 1.00 81.19 84 ARG A CA 1
ATOM 666 C C . ARG A 1 84 ? -21.967 -3.986 44.330 1.00 81.19 84 ARG A C 1
ATOM 668 O O . ARG A 1 84 ? -22.288 -4.156 45.499 1.00 81.19 84 ARG A O 1
ATOM 675 N N . LEU A 1 85 ? -21.632 -2.790 43.842 1.00 79.31 85 LEU A N 1
ATOM 676 C CA . LEU A 1 85 ? -21.596 -1.562 44.649 1.00 79.31 85 LEU A CA 1
ATOM 677 C C . LEU A 1 85 ? -22.992 -1.022 44.979 1.00 79.31 85 LEU A C 1
ATOM 679 O O . LEU A 1 85 ? -23.179 -0.456 46.051 1.00 79.31 85 LEU A O 1
ATOM 683 N N . THR A 1 86 ? -23.973 -1.212 44.097 1.00 71.94 86 THR A N 1
ATOM 684 C CA . THR A 1 86 ? -25.367 -0.792 44.308 1.00 71.94 86 THR A CA 1
ATOM 685 C C . THR A 1 86 ? -26.193 -1.833 45.057 1.00 71.94 86 THR A C 1
ATOM 687 O O . THR A 1 86 ? -27.413 -1.693 45.144 1.00 71.94 86 THR A O 1
ATOM 690 N N . ASN A 1 87 ? -25.568 -2.894 45.579 1.00 76.25 87 ASN A N 1
ATOM 691 C CA . ASN A 1 87 ? -26.273 -3.897 46.362 1.00 76.25 87 ASN A CA 1
ATOM 692 C C . ASN A 1 87 ? -26.981 -3.200 47.546 1.00 76.25 87 ASN A C 1
ATOM 694 O O . ASN A 1 87 ? -26.314 -2.485 48.302 1.00 76.25 87 ASN A O 1
ATOM 698 N N . PRO A 1 88 ? -28.307 -3.367 47.725 1.00 68.56 88 PRO A N 1
ATOM 699 C CA . PRO A 1 88 ? -29.086 -2.677 48.756 1.00 68.56 88 PRO A CA 1
ATOM 700 C C . PRO A 1 88 ? -28.528 -2.826 50.175 1.00 68.56 88 PRO A C 1
ATOM 702 O O . PRO A 1 88 ? -28.701 -1.919 50.982 1.00 68.56 88 PRO A O 1
ATOM 705 N N . GLU A 1 89 ? -27.814 -3.913 50.469 1.00 67.19 89 GLU A N 1
ATOM 706 C CA . GLU A 1 89 ? -27.124 -4.113 51.748 1.00 67.19 89 GLU A CA 1
ATOM 707 C C . GLU A 1 89 ? -25.973 -3.109 51.953 1.00 67.19 89 GLU A C 1
ATOM 709 O O . GLU A 1 89 ? -25.876 -2.483 53.006 1.00 67.19 89 GLU A O 1
ATOM 714 N N . ILE A 1 90 ? -25.151 -2.872 50.923 1.00 68.25 90 ILE A N 1
ATOM 715 C CA . ILE A 1 90 ? -24.067 -1.872 50.945 1.00 68.25 90 ILE A CA 1
ATOM 716 C C . ILE A 1 90 ? -24.653 -0.463 50.907 1.00 68.25 90 ILE A C 1
ATOM 718 O O . ILE A 1 90 ? -24.196 0.421 51.626 1.00 68.25 90 ILE A O 1
ATOM 722 N N . SER A 1 91 ? -25.708 -0.256 50.118 1.00 67.06 91 SER A N 1
ATOM 723 C CA . SER A 1 91 ? -26.414 1.023 50.065 1.00 67.06 91 SER A CA 1
ATOM 724 C C . SER A 1 91 ? -27.035 1.379 51.422 1.00 67.06 91 SER A C 1
ATOM 726 O O . SER A 1 91 ? -26.959 2.530 51.844 1.00 67.06 91 SER A O 1
ATOM 728 N N . ARG A 1 92 ? -27.593 0.400 52.148 1.00 70.50 92 ARG A N 1
ATOM 729 C CA . ARG A 1 92 ? -28.060 0.563 53.534 1.00 70.50 92 ARG A CA 1
ATOM 730 C C . ARG A 1 92 ? -26.912 0.851 54.490 1.00 70.50 92 ARG A C 1
ATOM 732 O O . ARG A 1 92 ? -27.044 1.756 55.302 1.00 70.50 92 ARG A O 1
ATOM 739 N N . GLN A 1 93 ? -25.796 0.137 54.373 1.00 70.31 93 GLN A N 1
ATOM 740 C CA . GLN A 1 93 ? -24.616 0.339 55.216 1.00 70.31 93 GLN A CA 1
ATOM 741 C C . GLN A 1 93 ? -23.971 1.720 54.997 1.00 70.31 93 GLN A C 1
ATOM 743 O O . GLN A 1 93 ? -23.489 2.333 55.942 1.00 70.31 93 GLN A O 1
ATOM 748 N N . LEU A 1 94 ? -24.018 2.249 53.771 1.00 68.25 94 LEU A N 1
ATOM 749 C CA . LEU A 1 94 ? -23.565 3.596 53.418 1.00 68.25 94 LEU A CA 1
ATOM 750 C C . LEU A 1 94 ? -24.508 4.687 53.965 1.00 68.25 94 LEU A C 1
ATOM 752 O O . LEU A 1 94 ? -24.045 5.720 54.454 1.00 68.25 94 LEU A O 1
ATOM 756 N N . ILE A 1 95 ? -25.825 4.452 53.912 1.00 73.38 95 ILE A N 1
ATOM 757 C CA . ILE A 1 95 ? -26.834 5.325 54.533 1.00 73.38 95 ILE A CA 1
ATOM 758 C C . ILE A 1 95 ? -26.666 5.338 56.061 1.00 73.38 95 ILE A C 1
ATOM 760 O O . ILE A 1 95 ? -26.678 6.414 56.656 1.00 73.38 95 ILE A O 1
ATOM 764 N N . ASP A 1 96 ? -26.451 4.172 56.676 1.00 71.56 96 ASP A N 1
ATOM 765 C CA . ASP A 1 96 ? -26.219 4.013 58.119 1.00 71.56 96 ASP A CA 1
ATOM 766 C C . ASP A 1 96 ? -24.888 4.648 58.565 1.00 71.56 96 ASP A C 1
ATOM 768 O O . ASP A 1 96 ? -24.823 5.319 59.592 1.00 71.56 96 ASP A O 1
ATOM 772 N N . ALA A 1 97 ? -23.847 4.565 57.728 1.00 75.25 97 ALA A N 1
ATOM 773 C CA . ALA A 1 97 ? -22.565 5.247 57.925 1.00 75.25 97 ALA A CA 1
ATOM 774 C C . ALA A 1 97 ? -22.619 6.778 57.707 1.00 75.25 97 ALA A C 1
ATOM 776 O O . ALA A 1 97 ? -21.588 7.446 57.785 1.00 75.25 97 ALA A O 1
ATOM 777 N N . GLY A 1 98 ? -23.798 7.358 57.444 1.00 60.81 98 GLY A N 1
ATOM 778 C CA . GLY A 1 98 ? -24.010 8.810 57.398 1.00 60.81 98 GLY A CA 1
ATOM 779 C C . GLY A 1 98 ? -23.689 9.491 56.062 1.00 60.81 98 GLY A C 1
ATOM 780 O O . GLY A 1 98 ? -23.854 10.705 55.949 1.00 60.81 98 GLY A O 1
ATOM 781 N N . PHE A 1 99 ? -23.302 8.741 55.026 1.00 62.03 99 PHE A N 1
ATOM 782 C CA . PHE A 1 99 ? -23.014 9.284 53.688 1.00 62.03 99 PHE A CA 1
ATOM 783 C C . PHE A 1 99 ? -24.281 9.654 52.890 1.00 62.03 99 PHE A C 1
ATOM 785 O O . PHE A 1 99 ? -24.194 10.343 51.878 1.00 62.03 99 PHE A O 1
ATOM 792 N N . GLY A 1 100 ? -25.470 9.240 53.344 1.00 56.84 100 GLY A N 1
ATOM 793 C CA . GLY A 1 100 ? -26.755 9.514 52.683 1.00 56.84 100 GLY A CA 1
ATOM 794 C C . GLY A 1 100 ? -27.349 10.909 52.927 1.00 56.84 100 GLY A C 1
ATOM 795 O O . GLY A 1 100 ? -28.433 11.198 52.428 1.00 56.84 100 GLY A O 1
ATOM 796 N N . ARG A 1 101 ? -26.680 11.781 53.695 1.00 54.56 101 ARG A N 1
ATOM 797 C CA . ARG A 1 101 ? -27.163 13.139 54.010 1.00 54.56 101 ARG A CA 1
ATOM 798 C C . ARG A 1 101 ? -26.485 14.209 53.148 1.00 54.56 101 ARG A C 1
ATOM 800 O O . ARG A 1 101 ? -26.053 15.233 53.669 1.00 54.56 101 ARG A O 1
ATOM 807 N N . HIS A 1 102 ? -26.377 13.975 51.842 1.00 48.06 102 HIS A N 1
ATOM 808 C CA . HIS A 1 102 ? -25.971 15.018 50.904 1.00 48.06 102 HIS A CA 1
ATOM 809 C C . HIS A 1 102 ? -27.149 15.386 50.005 1.00 48.06 102 HIS A C 1
ATOM 811 O O . HIS A 1 102 ? -27.789 14.528 49.403 1.00 48.06 102 HIS A O 1
ATOM 817 N N . GLU A 1 103 ? -27.476 16.673 50.018 1.00 49.59 103 GLU A N 1
ATOM 818 C CA . GLU A 1 103 ? -28.700 17.247 49.483 1.00 49.59 103 GLU A CA 1
ATOM 819 C C . GLU A 1 103 ? -28.915 16.997 47.989 1.00 49.59 103 GLU A C 1
ATOM 821 O O . GLU A 1 103 ? -27.978 16.970 47.191 1.00 49.59 103 GLU A O 1
ATOM 826 N N . ASN A 1 104 ? -30.202 16.909 47.642 1.00 50.94 104 ASN A N 1
ATOM 827 C CA . ASN A 1 104 ? -30.767 17.077 46.310 1.00 50.94 104 ASN A CA 1
ATOM 828 C C . ASN A 1 104 ? -30.167 18.293 45.582 1.00 50.94 104 ASN A C 1
ATOM 830 O O . ASN A 1 104 ? -30.717 19.390 45.621 1.00 50.94 104 ASN A O 1
ATOM 834 N N . ASN A 1 105 ? -29.080 18.088 44.850 1.00 48.59 105 ASN A N 1
ATOM 835 C CA . ASN A 1 105 ? -28.744 18.902 43.691 1.00 48.59 105 ASN A CA 1
ATOM 836 C C . ASN A 1 105 ? -28.905 18.024 42.453 1.00 48.59 105 ASN A C 1
ATOM 838 O O . ASN A 1 105 ? -27.940 17.573 41.839 1.00 48.59 105 ASN A O 1
ATOM 842 N N . SER A 1 106 ? -30.166 17.752 42.107 1.00 50.12 106 SER A N 1
ATOM 843 C CA . SER A 1 106 ? -30.556 17.227 40.800 1.00 50.12 106 SER A CA 1
ATOM 844 C C . SER A 1 106 ? -30.260 18.276 39.723 1.00 50.12 106 SER A C 1
ATOM 846 O O . SER A 1 106 ? -31.150 18.941 39.212 1.00 50.12 106 SER A O 1
ATOM 848 N N . ASN A 1 107 ? -28.979 18.426 39.403 1.00 48.91 107 ASN A N 1
ATOM 849 C CA . ASN A 1 107 ? -28.463 18.992 38.161 1.00 48.91 107 ASN A CA 1
ATOM 850 C C . ASN A 1 107 ? -27.540 17.951 37.512 1.00 48.91 107 ASN A C 1
ATOM 852 O O . ASN A 1 107 ? -26.420 18.232 37.099 1.00 48.91 107 ASN A O 1
ATOM 856 N N . LEU A 1 108 ? -27.999 16.699 37.488 1.00 48.88 108 LEU A N 1
ATOM 857 C CA . LEU A 1 108 ? -27.311 15.611 36.816 1.00 48.88 108 LEU A CA 1
ATOM 858 C C . LEU A 1 108 ? -28.085 15.264 35.548 1.00 48.88 108 LEU A C 1
ATOM 860 O O . LEU A 1 108 ? -29.117 14.603 35.594 1.00 48.88 108 LEU A O 1
ATOM 864 N N . ILE A 1 109 ? -27.505 15.726 34.439 1.00 49.75 109 ILE A N 1
ATOM 865 C CA . ILE A 1 109 ? -27.564 15.103 33.116 1.00 49.75 109 ILE A CA 1
ATOM 866 C C . ILE A 1 109 ? -28.944 15.232 32.457 1.00 49.75 109 ILE A C 1
ATOM 868 O O . ILE A 1 109 ? -29.694 14.273 32.286 1.00 49.75 109 ILE A O 1
ATOM 872 N N . SER A 1 110 ? -29.248 16.452 32.003 1.00 47.78 110 SER A N 1
ATOM 873 C CA . SER A 1 110 ? -30.002 16.598 30.755 1.00 47.78 110 SER A CA 1
ATOM 874 C C . SER A 1 110 ? -29.263 15.789 29.691 1.00 47.78 110 SER A C 1
ATOM 876 O O . SER A 1 110 ? -28.057 15.963 29.538 1.00 47.78 110 SER A O 1
ATOM 878 N N . GLY A 1 111 ? -29.969 14.858 29.048 1.00 51.06 111 GLY A N 1
ATOM 879 C CA . GLY A 1 111 ? -29.403 13.888 28.119 1.00 51.06 111 GLY A CA 1
ATOM 880 C C . GLY A 1 111 ? -28.537 14.547 27.057 1.00 51.06 111 GLY A C 1
ATOM 881 O O . GLY A 1 111 ? -29.051 15.128 26.105 1.00 51.06 111 GLY A O 1
ATOM 882 N N . ASP A 1 112 ? -27.227 14.418 27.224 1.00 51.72 112 ASP A N 1
ATOM 883 C CA . ASP A 1 112 ? -26.267 14.707 26.176 1.00 51.72 112 ASP A CA 1
ATOM 884 C C . ASP A 1 112 ? -26.325 13.508 25.226 1.00 51.72 112 ASP A C 1
ATOM 886 O O . ASP A 1 112 ? -25.636 12.498 25.383 1.00 51.72 112 ASP A O 1
ATOM 890 N N . THR A 1 113 ? -27.279 13.555 24.294 1.00 63.09 113 THR A N 1
ATOM 891 C CA . THR A 1 113 ? -27.186 12.785 23.053 1.00 63.09 113 THR A CA 1
ATOM 892 C C . THR A 1 113 ? -25.774 13.017 22.523 1.00 63.09 113 THR A C 1
ATOM 894 O O . THR A 1 113 ? -25.432 14.185 22.352 1.00 63.09 113 THR A O 1
ATOM 897 N N . PRO A 1 114 ? -24.944 11.981 22.301 1.00 60.44 114 PRO A N 1
ATOM 898 C CA . PRO A 1 114 ? -23.599 12.179 21.780 1.00 60.44 114 PRO A CA 1
ATOM 899 C C . PRO A 1 114 ? -23.726 12.837 20.406 1.00 60.44 114 PRO A C 1
ATOM 901 O O . PRO A 1 114 ? -24.047 12.177 19.416 1.00 60.44 114 PRO A O 1
ATOM 904 N N . GLU A 1 115 ? -23.575 14.159 20.363 1.00 65.75 115 GLU A N 1
ATOM 905 C CA . GLU A 1 115 ? -23.604 14.895 19.113 1.00 65.75 115 GLU A CA 1
ATOM 906 C C . GLU A 1 115 ? -22.340 14.508 18.336 1.00 65.75 115 GLU A C 1
ATOM 908 O O . GLU A 1 115 ? -21.249 14.464 18.919 1.00 65.75 115 GLU A O 1
ATOM 913 N N . PRO A 1 116 ? -22.459 14.191 17.035 1.00 75.12 116 PRO A N 1
ATOM 914 C CA . PRO A 1 116 ? -21.284 13.981 16.205 1.00 75.12 116 PRO A CA 1
ATOM 915 C C . PRO A 1 116 ? -20.389 15.228 16.270 1.00 75.12 116 PRO A C 1
ATOM 917 O O . PRO A 1 116 ? -20.908 16.339 16.448 1.00 75.12 116 PRO A O 1
ATOM 920 N N . PRO A 1 117 ? -19.059 15.069 16.136 1.00 73.25 117 PRO A N 1
ATOM 921 C CA . PRO A 1 117 ? -18.146 16.202 16.132 1.00 73.25 117 PRO A CA 1
ATOM 922 C C . PRO A 1 117 ? -18.644 17.235 15.120 1.00 73.25 117 PRO A C 1
ATOM 924 O O . PRO A 1 117 ? -19.033 16.909 13.996 1.00 73.25 117 PRO A O 1
ATOM 927 N N . LYS A 1 118 ? -18.737 18.489 15.567 1.00 71.69 118 LYS A N 1
ATOM 928 C CA . LYS A 1 118 ? -19.204 19.610 14.749 1.00 71.69 118 LYS A CA 1
ATOM 929 C C . LYS A 1 118 ? -18.098 19.979 13.763 1.00 71.69 118 LYS A C 1
ATOM 931 O O . LYS A 1 118 ? -17.477 21.026 13.887 1.00 71.69 118 LYS A O 1
ATOM 936 N N . ASP A 1 119 ? -17.877 19.112 12.779 1.00 67.69 119 ASP A N 1
ATOM 937 C CA . ASP A 1 119 ? -16.834 19.205 11.748 1.00 67.69 119 ASP A CA 1
ATOM 938 C C . ASP A 1 119 ? -17.126 20.274 10.679 1.00 67.69 119 ASP A C 1
ATOM 940 O O . ASP A 1 119 ? -16.567 20.262 9.585 1.00 67.69 119 ASP A O 1
ATOM 944 N N . TYR A 1 120 ? -17.994 21.239 10.978 1.00 67.25 120 TYR A N 1
ATOM 945 C CA . TYR A 1 120 ? -18.316 22.333 10.075 1.00 67.25 120 TYR A CA 1
ATOM 946 C C . TYR A 1 120 ? -17.892 23.641 10.725 1.00 67.25 120 TYR A C 1
ATOM 948 O O . TYR A 1 120 ? -18.556 24.144 11.634 1.00 67.25 120 TYR A O 1
ATOM 956 N N . ALA A 1 121 ? -16.790 24.210 10.232 1.00 71.94 121 ALA A N 1
ATOM 957 C CA . ALA A 1 121 ? -16.483 25.607 10.487 1.00 71.94 121 ALA A CA 1
ATOM 958 C C . ALA A 1 121 ? -17.704 26.442 10.052 1.00 71.94 121 ALA A C 1
ATOM 960 O O . ALA A 1 121 ? -18.178 26.279 8.919 1.00 71.94 121 ALA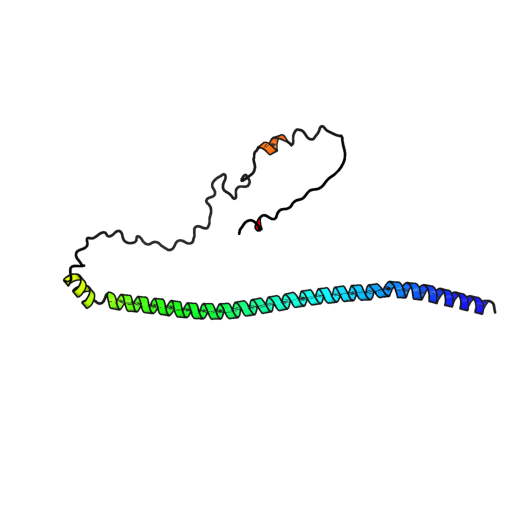 A O 1
ATOM 961 N N . PRO A 1 122 ? -18.266 27.292 10.928 1.00 67.94 122 PRO A N 1
ATOM 962 C CA . PRO A 1 122 ? -19.400 28.120 10.555 1.00 67.94 122 PRO A CA 1
ATOM 963 C C . PRO A 1 122 ? -19.006 28.969 9.342 1.00 67.94 122 PRO A C 1
ATOM 965 O O . PRO A 1 122 ? -17.918 29.544 9.320 1.00 67.94 122 PRO A O 1
ATOM 968 N N . LYS A 1 123 ? -19.881 29.039 8.326 1.00 66.88 123 LYS A N 1
ATOM 969 C CA . LYS A 1 123 ? -19.729 29.957 7.185 1.00 66.88 123 LYS A CA 1
ATOM 970 C C . LYS A 1 123 ? -19.881 31.393 7.683 1.00 66.88 123 LYS A C 1
ATOM 972 O O . LYS A 1 123 ? -20.935 32.005 7.541 1.00 66.88 123 LYS A O 1
ATOM 977 N N . VAL A 1 124 ? -18.843 31.900 8.331 1.00 73.06 124 VAL A N 1
ATOM 978 C CA . VAL A 1 124 ? -18.694 33.313 8.645 1.00 73.06 124 VAL A CA 1
ATOM 979 C C . VAL A 1 124 ? -18.026 33.987 7.446 1.00 73.06 124 VAL A C 1
ATOM 981 O O . VAL A 1 124 ? -17.089 33.414 6.879 1.00 73.06 124 VAL A O 1
ATOM 984 N N . PRO A 1 125 ? -18.510 35.161 7.007 1.00 70.00 125 PRO A N 1
ATOM 985 C CA . PRO A 1 125 ? -17.797 35.941 6.000 1.00 70.00 125 PRO A CA 1
ATOM 986 C C . PRO A 1 125 ? -16.381 36.237 6.524 1.00 70.00 125 PRO A C 1
ATOM 988 O O . PRO A 1 125 ? -16.235 36.683 7.662 1.00 70.00 125 PRO A O 1
ATOM 991 N N . GLY A 1 126 ? -15.353 35.909 5.733 1.00 68.94 126 GLY A N 1
ATOM 992 C CA . GLY A 1 126 ? -13.939 36.043 6.119 1.00 68.94 126 GLY A CA 1
ATOM 993 C C . GLY A 1 126 ? -13.331 34.860 6.891 1.00 68.94 126 GLY A C 1
ATOM 994 O O . GLY A 1 126 ? -12.309 35.021 7.555 1.00 68.94 126 GLY A O 1
ATOM 995 N N . GLY A 1 127 ? -13.955 33.676 6.869 1.00 76.62 127 GLY A N 1
ATOM 996 C CA . GLY A 1 127 ? -13.371 32.463 7.458 1.00 76.62 127 GLY A CA 1
ATOM 997 C C . GLY A 1 127 ? -12.112 31.975 6.725 1.00 76.62 127 GLY A C 1
ATOM 998 O O . GLY A 1 127 ? -11.877 32.320 5.578 1.00 76.62 127 GLY A O 1
ATOM 999 N N . ILE A 1 128 ? -11.335 31.085 7.346 1.00 78.56 128 ILE A N 1
ATOM 1000 C CA . ILE A 1 128 ? -10.089 30.526 6.770 1.00 78.56 128 ILE A CA 1
ATOM 1001 C C . ILE A 1 128 ? -10.259 29.808 5.413 1.00 78.56 128 ILE A C 1
ATOM 1003 O O . ILE A 1 128 ? -9.278 29.540 4.733 1.00 78.56 128 ILE A O 1
ATOM 1007 N N . LEU A 1 129 ? -11.498 29.472 5.033 1.00 71.31 129 LEU A N 1
ATOM 1008 C CA . LEU A 1 129 ? -11.856 28.863 3.746 1.00 71.31 129 LEU A CA 1
ATOM 1009 C C . LEU A 1 129 ? -12.563 29.844 2.792 1.00 71.31 129 LEU A C 1
ATOM 1011 O O . LEU A 1 129 ? -13.092 29.412 1.769 1.00 71.31 129 LEU A O 1
ATOM 1015 N N . SER A 1 130 ? -12.672 31.133 3.131 1.00 79.25 130 SER A N 1
ATOM 1016 C CA . SER A 1 130 ? -13.226 32.118 2.199 1.00 79.25 130 SER A CA 1
ATOM 1017 C C . SER A 1 130 ? -12.222 32.418 1.093 1.00 79.25 130 SER A C 1
ATOM 1019 O O . SER A 1 130 ? -11.030 32.516 1.359 1.00 79.25 130 SER A O 1
ATOM 1021 N N . GLU A 1 131 ? -12.716 32.618 -0.124 1.00 79.44 131 GLU A N 1
ATOM 1022 C CA . GLU A 1 131 ? -11.930 32.984 -1.313 1.00 79.44 131 GLU A CA 1
ATOM 1023 C C . GLU A 1 131 ? -11.115 34.281 -1.155 1.00 79.44 131 GLU A C 1
ATOM 1025 O O . GLU A 1 131 ? -10.131 34.476 -1.855 1.00 79.44 131 GLU A O 1
ATOM 1030 N N . GLU A 1 132 ? -11.490 35.129 -0.197 1.00 75.88 132 GLU A N 1
ATOM 1031 C CA . GLU A 1 132 ? -10.815 36.380 0.167 1.00 75.88 132 GLU A CA 1
ATOM 1032 C C . GLU A 1 132 ? -9.731 36.192 1.249 1.00 75.88 132 GLU A C 1
ATOM 1034 O O . GLU A 1 132 ? -8.963 37.106 1.543 1.00 75.88 132 GLU A O 1
ATOM 1039 N N . TYR A 1 133 ? -9.638 35.013 1.877 1.00 78.38 133 TYR A N 1
ATOM 1040 C CA . TYR A 1 133 ? -8.703 34.791 2.980 1.00 78.38 133 TYR A CA 1
ATOM 1041 C C . TYR A 1 133 ? -7.254 34.861 2.479 1.00 78.38 133 TYR A C 1
ATOM 1043 O O . TYR A 1 133 ? -6.794 33.995 1.740 1.00 78.38 133 TYR A O 1
ATOM 1051 N N . GLY A 1 134 ? -6.532 35.901 2.896 1.00 73.69 134 GLY A N 1
ATOM 1052 C CA . GLY A 1 134 ? -5.157 36.156 2.462 1.00 73.69 134 GLY A CA 1
ATOM 1053 C C . GLY A 1 134 ? -5.031 36.996 1.186 1.00 73.69 134 GLY A C 1
ATOM 1054 O O . GLY A 1 134 ? -3.909 37.234 0.743 1.00 73.69 134 GLY A O 1
ATOM 1055 N N . LEU A 1 135 ? -6.140 37.481 0.615 1.00 74.88 135 LEU A N 1
ATOM 1056 C CA . LEU A 1 135 ? -6.118 38.462 -0.468 1.00 74.88 135 LEU A CA 1
ATOM 1057 C C . LEU A 1 135 ? -6.194 39.874 0.121 1.00 74.88 135 LEU A C 1
ATOM 1059 O O . LEU A 1 135 ? -7.228 40.307 0.618 1.00 74.88 135 LEU A O 1
ATOM 1063 N N . ASN A 1 136 ? -5.084 40.607 0.064 1.00 71.44 136 ASN A N 1
ATOM 1064 C CA . ASN A 1 136 ? -5.082 42.040 0.338 1.00 71.44 136 ASN A CA 1
ATOM 1065 C C . ASN A 1 136 ? -5.547 42.762 -0.940 1.00 71.44 136 ASN A C 1
ATOM 1067 O O . ASN A 1 136 ? -4.960 42.555 -2.007 1.00 71.44 136 ASN A O 1
ATOM 1071 N N . ASP A 1 137 ? -6.544 43.644 -0.834 1.00 65.38 137 ASP A N 1
ATOM 1072 C CA . ASP A 1 137 ? -7.126 44.430 -1.943 1.00 65.38 137 ASP A CA 1
ATOM 1073 C C . ASP A 1 137 ? -6.127 45.325 -2.717 1.00 65.38 137 ASP A C 1
ATOM 1075 O O . ASP A 1 137 ? -6.486 45.987 -3.693 1.00 65.38 137 ASP A O 1
ATOM 1079 N N . GLU A 1 138 ? -4.847 45.347 -2.343 1.00 57.88 138 GLU A N 1
ATOM 1080 C CA . GLU A 1 138 ? -3.811 46.111 -3.045 1.00 57.88 138 GLU A CA 1
ATOM 1081 C C . GLU A 1 138 ? -3.514 45.588 -4.463 1.00 57.88 138 GLU A C 1
ATOM 1083 O O . GLU A 1 138 ? -2.966 46.324 -5.288 1.00 57.88 138 GLU A O 1
ATOM 1088 N N . THR A 1 139 ? -3.954 44.374 -4.811 1.00 55.28 139 THR A N 1
ATOM 1089 C CA . THR A 1 139 ? -3.784 43.816 -6.166 1.00 55.28 139 THR A CA 1
ATOM 1090 C C . THR A 1 139 ? -4.751 44.377 -7.217 1.00 55.28 139 THR A C 1
ATOM 1092 O O . THR A 1 139 ? -4.503 44.193 -8.405 1.00 55.28 139 THR A O 1
ATOM 1095 N N . GLN A 1 140 ? -5.764 45.175 -6.848 1.00 50.41 140 GLN A N 1
ATOM 1096 C CA . GLN A 1 140 ? -6.614 45.868 -7.837 1.00 50.41 140 GLN A CA 1
ATOM 1097 C C . GLN A 1 140 ? -6.024 47.185 -8.376 1.00 50.41 140 GLN A C 1
ATOM 1099 O O . GLN A 1 140 ? -6.631 47.831 -9.230 1.00 50.41 140 GLN A O 1
ATOM 1104 N N . THR A 1 141 ? -4.827 47.593 -7.941 1.00 45.75 141 THR A N 1
ATOM 1105 C CA . THR A 1 141 ? -4.161 48.798 -8.479 1.00 45.75 141 THR A CA 1
ATOM 1106 C C . THR A 1 141 ? -3.156 48.519 -9.603 1.00 45.75 141 THR A C 1
ATOM 1108 O O . THR A 1 141 ? -2.634 49.464 -10.196 1.00 45.75 141 THR A O 1
ATOM 1111 N N . LEU A 1 142 ? -2.916 47.249 -9.955 1.00 51.44 142 LEU A N 1
ATOM 1112 C CA . LEU A 1 142 ? -1.893 46.868 -10.940 1.00 51.44 142 LEU A CA 1
ATOM 1113 C C . LEU A 1 142 ? -2.428 46.688 -12.375 1.00 51.44 142 LEU A C 1
ATOM 1115 O O . LEU A 1 142 ? -1.667 46.875 -13.326 1.00 51.44 142 LEU A O 1
ATOM 1119 N N . ASP A 1 143 ? -3.730 46.455 -12.566 1.00 49.00 143 ASP A N 1
ATOM 1120 C CA . ASP A 1 143 ? -4.300 46.206 -13.903 1.00 49.00 143 ASP A CA 1
ATOM 1121 C C . ASP A 1 143 ? -4.543 47.469 -14.749 1.00 49.00 143 ASP A C 1
ATOM 1123 O O . ASP A 1 143 ? -4.697 47.385 -15.969 1.00 49.00 143 ASP A O 1
ATOM 1127 N N . THR A 1 144 ? -4.506 48.671 -14.164 1.00 46.75 144 THR A N 1
ATOM 1128 C CA . THR A 1 144 ? -4.715 49.925 -14.919 1.00 46.75 144 THR A CA 1
ATOM 1129 C C . THR A 1 144 ? -3.421 50.600 -15.389 1.00 46.75 144 THR A C 1
ATOM 1131 O O . THR A 1 144 ? -3.485 51.618 -16.081 1.00 46.75 144 THR A O 1
ATOM 1134 N N . ALA A 1 145 ? -2.244 50.054 -15.058 1.00 45.41 145 ALA A N 1
ATOM 1135 C CA . ALA A 1 145 ? -0.949 50.650 -15.414 1.00 45.41 145 ALA A CA 1
ATOM 1136 C C . ALA A 1 145 ? -0.170 49.892 -16.510 1.00 45.41 145 ALA A C 1
ATOM 1138 O O . ALA A 1 145 ? 0.751 50.462 -17.099 1.00 45.41 145 ALA A O 1
ATOM 1139 N N . HIS A 1 146 ? -0.545 48.654 -16.855 1.00 42.59 146 HIS A N 1
ATOM 1140 C CA . HIS A 1 146 ? 0.279 47.790 -17.714 1.00 42.59 146 HIS A CA 1
ATOM 1141 C C . HIS A 1 146 ? -0.072 47.795 -19.220 1.00 42.59 146 HIS A C 1
ATOM 1143 O O . HIS A 1 146 ? 0.304 46.887 -19.957 1.00 42.59 146 HIS A O 1
ATOM 1149 N N . LEU A 1 147 ? -0.738 48.849 -19.716 1.00 46.09 147 LEU A N 1
ATOM 1150 C CA . LEU A 1 147 ? -0.915 49.100 -21.162 1.00 46.09 147 LEU A CA 1
ATOM 1151 C C . LEU A 1 147 ? 0.035 50.171 -21.730 1.00 46.09 147 LEU A C 1
ATOM 1153 O O . LEU A 1 147 ? -0.104 50.547 -22.894 1.00 46.09 147 LEU A O 1
ATOM 1157 N N . LYS A 1 148 ? 0.999 50.689 -20.951 1.00 49.19 148 LYS A N 1
ATOM 1158 C CA . LYS A 1 148 ? 1.818 51.834 -21.395 1.00 49.19 148 LYS A CA 1
ATOM 1159 C C . LYS A 1 148 ? 3.336 51.699 -21.300 1.00 49.19 148 LYS A C 1
ATOM 1161 O O . LYS A 1 148 ? 4.013 52.724 -21.286 1.00 49.19 148 LYS A O 1
ATOM 1166 N N . VAL A 1 149 ? 3.901 50.498 -21.317 1.00 38.44 149 VAL A N 1
ATOM 1167 C CA . VAL A 1 149 ? 5.351 50.362 -21.532 1.00 38.44 149 VAL A CA 1
ATOM 1168 C C . VAL A 1 149 ? 5.620 49.185 -22.461 1.00 38.44 149 VAL A C 1
ATOM 1170 O O . VAL A 1 149 ? 5.983 48.090 -22.058 1.00 38.44 149 VAL A O 1
ATOM 1173 N N . ALA A 1 150 ? 5.442 49.444 -23.756 1.00 48.41 150 ALA A N 1
ATOM 1174 C CA . ALA A 1 150 ? 6.338 48.866 -24.739 1.00 48.41 150 ALA A CA 1
ATOM 1175 C C . ALA A 1 150 ? 7.728 49.443 -24.448 1.00 48.41 150 ALA A C 1
ATOM 1177 O O . ALA A 1 150 ? 7.992 50.589 -24.806 1.00 48.41 150 ALA A O 1
ATOM 1178 N N . ASN A 1 151 ? 8.543 48.712 -23.695 1.00 45.72 151 ASN A N 1
ATOM 1179 C CA . ASN A 1 151 ? 9.988 48.652 -23.861 1.00 45.72 151 ASN A CA 1
ATOM 1180 C C . ASN A 1 151 ? 10.615 47.781 -22.776 1.00 45.72 151 ASN A C 1
ATOM 1182 O O . ASN A 1 151 ? 10.349 47.948 -21.591 1.00 45.72 151 ASN A O 1
ATOM 1186 N N . ASP A 1 152 ? 11.560 46.998 -23.268 1.00 32.84 152 ASP A N 1
ATOM 1187 C CA . ASP A 1 152 ? 12.707 46.424 -22.587 1.00 32.84 152 ASP A CA 1
ATOM 1188 C C . ASP A 1 152 ? 12.607 44.973 -22.120 1.00 32.84 152 ASP A C 1
ATOM 1190 O O . ASP A 1 152 ? 11.584 44.470 -21.665 1.00 32.84 152 ASP A O 1
ATOM 1194 N N . ALA A 1 153 ? 13.704 44.294 -22.419 1.00 40.06 153 ALA A N 1
ATOM 1195 C CA . ALA A 1 153 ? 13.855 42.866 -22.579 1.00 40.06 153 ALA A CA 1
ATOM 1196 C C . ALA A 1 153 ? 14.355 42.172 -21.300 1.00 40.06 153 ALA A C 1
ATOM 1198 O O . ALA A 1 153 ? 14.722 42.826 -20.329 1.00 40.06 153 ALA A O 1
ATOM 1199 N N . THR A 1 154 ? 14.479 40.841 -21.416 1.00 38.91 154 THR A N 1
ATOM 1200 C CA . THR A 1 154 ? 15.307 39.902 -20.619 1.00 38.91 154 THR A CA 1
ATOM 1201 C C . THR A 1 154 ? 14.830 39.627 -19.187 1.00 38.91 154 THR A C 1
ATOM 1203 O O . THR A 1 154 ? 14.719 40.527 -18.370 1.00 38.91 154 THR A O 1
ATOM 1206 N N . GLU A 1 155 ? 14.310 38.415 -18.948 1.00 39.75 155 GLU A N 1
ATOM 1207 C CA . GLU A 1 155 ? 15.016 37.295 -18.274 1.00 39.75 155 GLU A CA 1
ATOM 1208 C C . GLU A 1 155 ? 15.283 37.576 -16.786 1.00 39.75 155 GLU A C 1
ATOM 1210 O O . GLU A 1 155 ? 16.093 38.428 -16.452 1.00 39.75 155 GLU A O 1
ATOM 1215 N N . ASP A 1 156 ? 14.648 36.841 -15.872 1.00 36.72 156 ASP A N 1
ATOM 1216 C CA . ASP A 1 156 ? 15.220 35.611 -15.303 1.00 36.72 156 ASP A CA 1
ATOM 1217 C C . ASP A 1 156 ? 14.315 35.085 -14.169 1.00 36.72 156 ASP A C 1
ATOM 1219 O O . ASP A 1 156 ? 13.773 35.826 -13.349 1.00 36.72 156 ASP A O 1
ATOM 1223 N N . THR A 1 157 ? 14.141 33.775 -14.220 1.00 47.12 157 THR A N 1
ATOM 1224 C CA . THR A 1 157 ? 13.498 32.821 -13.318 1.00 47.12 157 THR A CA 1
ATOM 1225 C C . THR A 1 157 ? 13.798 33.006 -11.830 1.00 47.12 157 THR A C 1
ATOM 1227 O O . THR A 1 157 ? 14.938 33.274 -11.477 1.00 47.12 157 THR A O 1
ATOM 1230 N N . ASN A 1 158 ? 12.801 32.747 -10.971 1.00 39.69 158 ASN A N 1
ATOM 1231 C CA . ASN A 1 158 ? 12.937 32.036 -9.687 1.00 39.69 158 ASN A CA 1
ATOM 1232 C C . ASN A 1 158 ? 11.536 31.581 -9.231 1.00 39.69 158 ASN A C 1
ATOM 1234 O O . ASN A 1 158 ? 10.850 32.282 -8.488 1.00 39.69 158 ASN A O 1
ATOM 1238 N N . ASP A 1 159 ? 11.108 30.421 -9.732 1.00 45.66 159 ASP A N 1
ATOM 1239 C CA . ASP A 1 159 ? 9.946 29.683 -9.232 1.00 45.66 159 ASP A CA 1
ATOM 1240 C C . ASP A 1 159 ? 10.384 28.837 -8.025 1.00 45.66 159 ASP A C 1
ATOM 1242 O O . ASP A 1 159 ? 10.770 27.678 -8.172 1.00 45.66 159 ASP A O 1
ATOM 1246 N N . ASP A 1 160 ? 10.350 29.417 -6.824 1.00 50.69 160 ASP A N 1
ATOM 1247 C CA . ASP A 1 160 ? 10.404 28.644 -5.579 1.00 50.69 160 ASP A CA 1
ATOM 1248 C C . ASP A 1 160 ? 8.973 28.254 -5.185 1.00 50.69 160 ASP A C 1
ATOM 1250 O O . ASP A 1 160 ? 8.299 28.910 -4.387 1.00 50.69 160 ASP A O 1
ATOM 1254 N N . GLU A 1 161 ? 8.495 27.166 -5.783 1.00 57.88 161 GLU A N 1
ATOM 1255 C CA . GLU A 1 161 ? 7.258 26.489 -5.402 1.00 57.88 161 GLU A CA 1
ATOM 1256 C C . GLU A 1 161 ? 7.506 25.702 -4.098 1.00 57.88 161 GLU A C 1
ATOM 1258 O O . GLU A 1 161 ? 7.726 24.490 -4.089 1.00 57.88 161 GLU A O 1
ATOM 1263 N N . GLU A 1 162 ? 7.550 26.417 -2.967 1.00 58.38 162 GLU A N 1
ATOM 1264 C CA . GLU A 1 162 ? 7.560 25.804 -1.634 1.00 58.38 162 GLU A CA 1
ATOM 1265 C C . GLU A 1 162 ? 6.204 25.134 -1.363 1.00 58.38 162 GLU A C 1
ATOM 1267 O O . GLU A 1 162 ? 5.205 25.798 -1.075 1.00 58.38 162 GLU A O 1
ATOM 1272 N N . ASP A 1 163 ? 6.190 23.800 -1.413 1.00 64.19 163 ASP A N 1
ATOM 1273 C CA . ASP A 1 163 ? 5.055 22.962 -1.024 1.00 64.19 163 ASP A CA 1
ATOM 1274 C C . ASP A 1 163 ? 4.654 23.236 0.448 1.00 64.19 163 ASP A C 1
ATOM 1276 O O . ASP A 1 163 ? 5.428 22.957 1.378 1.00 64.19 163 ASP A O 1
ATOM 1280 N N . PRO A 1 164 ? 3.441 23.765 0.705 1.00 59.62 164 PRO A N 1
ATOM 1281 C CA . PRO A 1 164 ? 2.998 24.146 2.044 1.00 59.62 164 PRO A CA 1
ATOM 1282 C C . PRO A 1 164 ? 2.783 22.955 2.994 1.00 59.62 164 PRO A C 1
ATOM 1284 O O . PRO A 1 164 ? 2.559 23.166 4.188 1.00 59.62 164 PRO A O 1
ATOM 1287 N N . THR A 1 165 ? 2.870 21.708 2.518 1.00 61.47 165 THR A N 1
ATOM 1288 C CA . THR A 1 165 ? 2.681 20.505 3.348 1.00 61.47 165 THR A CA 1
ATOM 1289 C C . THR A 1 165 ? 3.848 20.209 4.293 1.00 61.47 165 THR A C 1
ATOM 1291 O O . THR A 1 165 ? 3.676 19.479 5.269 1.00 61.47 165 THR A O 1
ATOM 1294 N N . LEU A 1 166 ? 5.018 20.821 4.081 1.00 53.84 166 LEU A N 1
ATOM 1295 C CA . LEU A 1 166 ? 6.214 20.576 4.895 1.00 53.84 166 LEU A CA 1
ATOM 1296 C C . LEU A 1 166 ? 6.269 21.372 6.212 1.00 53.84 166 LEU A C 1
ATOM 1298 O O . LEU A 1 166 ? 7.147 21.121 7.035 1.00 53.84 166 LEU A O 1
ATOM 1302 N N . LYS A 1 167 ? 5.349 22.319 6.454 1.00 57.19 167 LYS A N 1
ATOM 1303 C CA . LYS A 1 167 ? 5.394 23.221 7.630 1.00 57.19 167 LYS A CA 1
ATOM 1304 C C . LYS A 1 167 ? 4.657 22.701 8.872 1.00 57.19 167 LYS A C 1
ATOM 1306 O O . LYS A 1 167 ? 4.481 23.450 9.829 1.00 57.19 167 LYS A O 1
ATOM 1311 N N . VAL A 1 168 ? 4.249 21.431 8.891 1.00 53.53 168 VAL A N 1
ATOM 1312 C CA . VAL A 1 168 ? 3.600 20.809 10.057 1.00 53.53 168 VAL A CA 1
ATOM 1313 C C . VAL A 1 168 ? 4.504 19.715 10.625 1.00 53.53 168 VAL A C 1
ATOM 1315 O O . VAL A 1 168 ? 4.338 18.527 10.353 1.00 53.53 168 VAL A O 1
ATOM 1318 N N . SER A 1 169 ? 5.504 20.123 11.401 1.00 46.66 169 SER A N 1
ATOM 1319 C CA . SER A 1 169 ? 6.251 19.272 12.336 1.00 46.66 169 SER A CA 1
ATOM 1320 C C . SER A 1 169 ? 6.663 20.090 13.548 1.00 46.66 169 SER A C 1
ATOM 1322 O O . SER A 1 169 ? 7.119 21.237 13.345 1.00 46.66 169 SER A O 1
#

Foldseek 3Di:
DVVVVVVVVVVVVCVVVVVVVVVVCVVVVVVVVVVVVVVVVVVVVVVVVVVVVVVVVVVVVVVVVVVVVVVVVVVVVVVVVCCVCVPVVNVVVCVVVVVPPDDDPPPPDPDPPPDPPPPDDPPDVQDPPDPCPPPDPPVVVPPVPPPPDPDDDDDDDDPPPPDPPVPDD

Radius of gyration: 41.13 Å; chains: 1; bounding box: 65×62×125 Å

Secondary structure (DSSP, 8-state):
-HHHHHHHHHHHHHHHHHHHHHHHHHHHHHHHHHHHHHHHHHHHHHHHHHHHHHHHHHHHHHHHHHHHHHHHHHHHHHHHHHHHHT-HHHHHHHHHTTTT--------------PPP-------TT-TTSTTTT--GGGGGSTTTTTS---------------GGGG--